Protein AF-A0A818EAL0-F1 (afdb_monomer_lite)

Secondary structure (DSSP, 8-state):
---EEEE--BSSHHHHHHHHHGGG-TT-SSPPEEEEEEEGGGBTTGGGG--SSS-----------TT-BPBPTT-SEEEEE--S-SS-TTTTHHHHHHHHHHHHHHHHSPP-

InterPro domains:
  IPR041491 TRPM, SLOG domain [PF18139] (2-105)
  IPR050927 Transient receptor potential cation channel M [PTHR13800] (2-105)

Radius of gyration: 15.43 Å; chains: 1; bounding box: 36×38×40 Å

Structure (mmCIF, N/CA/C/O backbone):
data_AF-A0A818EAL0-F1
#
_entry.id   AF-A0A818EAL0-F1
#
loop_
_atom_site.group_PDB
_atom_site.id
_atom_site.type_symbol
_atom_site.label_atom_id
_atom_site.label_alt_id
_atom_site.label_comp_id
_atom_site.label_asym_id
_atom_site.label_entity_id
_atom_site.label_seq_id
_atom_site.pdbx_PDB_ins_code
_atom_site.Cartn_x
_atom_site.Cartn_y
_atom_site.Cartn_z
_atom_site.occupancy
_atom_site.B_iso_or_equiv
_atom_site.auth_seq_id
_atom_site.auth_comp_id
_atom_site.auth_asym_id
_atom_site.auth_atom_id
_atom_site.pdbx_PDB_model_num
ATOM 1 N N . MET A 1 1 ? -11.487 2.756 21.446 1.00 57.34 1 MET A N 1
ATOM 2 C CA . MET A 1 1 ? -11.803 2.966 20.016 1.00 57.34 1 MET A CA 1
ATOM 3 C C . MET A 1 1 ? -10.756 2.226 19.200 1.00 57.34 1 MET A C 1
ATOM 5 O O . MET A 1 1 ? -9.643 2.090 19.691 1.00 57.34 1 MET A O 1
ATOM 9 N N . GLY A 1 2 ? -11.119 1.673 18.043 1.00 75.56 2 GLY A N 1
ATOM 10 C CA . GLY A 1 2 ? -10.133 1.092 17.126 1.00 75.56 2 GLY A CA 1
ATOM 11 C C . GLY A 1 2 ? -9.419 2.209 16.369 1.00 75.56 2 GLY A C 1
ATOM 12 O O . GLY A 1 2 ? -10.048 3.221 16.073 1.00 75.56 2 GLY A O 1
ATOM 13 N N . ALA A 1 3 ? -8.127 2.041 16.099 1.00 85.69 3 ALA A N 1
ATOM 14 C CA . ALA A 1 3 ? -7.349 2.957 15.271 1.00 85.69 3 ALA A CA 1
ATOM 15 C C . ALA A 1 3 ? -7.035 2.298 13.923 1.00 85.69 3 ALA A C 1
ATOM 17 O O . ALA A 1 3 ? -6.965 1.069 13.832 1.00 85.69 3 ALA A O 1
ATOM 18 N N . TRP A 1 4 ? -6.839 3.120 12.896 1.00 90.12 4 TRP A N 1
ATOM 19 C CA . TRP A 1 4 ? -6.323 2.693 11.598 1.00 90.12 4 TRP A CA 1
ATOM 20 C C . TRP A 1 4 ? -4.867 3.124 11.467 1.00 90.12 4 TRP A C 1
ATOM 22 O O . TRP A 1 4 ? -4.489 4.199 11.934 1.00 90.12 4 TRP A O 1
ATOM 32 N N . ILE A 1 5 ? -4.057 2.287 10.828 1.00 93.25 5 ILE A N 1
ATOM 33 C CA . ILE A 1 5 ? -2.666 2.589 10.499 1.00 93.25 5 ILE A CA 1
ATOM 34 C C . ILE A 1 5 ? -2.572 2.709 8.982 1.00 93.25 5 ILE A C 1
ATOM 36 O O . ILE A 1 5 ? -2.884 1.760 8.271 1.00 93.25 5 ILE A O 1
ATOM 40 N N . ILE A 1 6 ? -2.139 3.866 8.485 1.00 95.06 6 ILE A N 1
ATOM 41 C CA . ILE A 1 6 ? -1.945 4.113 7.052 1.00 95.06 6 ILE A CA 1
ATOM 42 C C . ILE A 1 6 ? -0.444 4.099 6.756 1.00 95.06 6 ILE A C 1
ATOM 44 O O . ILE A 1 6 ? 0.333 4.773 7.434 1.00 95.06 6 ILE A O 1
ATOM 48 N N . THR A 1 7 ? -0.018 3.332 5.751 1.00 95.62 7 THR A N 1
ATOM 49 C CA . THR A 1 7 ? 1.394 3.244 5.336 1.00 95.62 7 THR A CA 1
ATOM 50 C C . THR A 1 7 ? 1.547 3.259 3.808 1.00 95.62 7 THR A C 1
ATOM 52 O O . THR A 1 7 ? 0.563 3.318 3.076 1.00 95.62 7 THR A O 1
ATOM 55 N N . GLY A 1 8 ? 2.788 3.197 3.305 1.00 95.31 8 GLY A N 1
ATOM 56 C CA . GLY A 1 8 ? 3.076 3.010 1.876 1.00 95.31 8 GLY A CA 1
ATOM 57 C C . GLY A 1 8 ? 2.796 1.597 1.325 1.00 95.31 8 GLY A C 1
ATOM 58 O O . GLY A 1 8 ? 2.988 1.361 0.138 1.00 95.31 8 GLY A O 1
ATOM 59 N N . GLY A 1 9 ? 2.421 0.625 2.168 1.00 94.94 9 GLY A N 1
ATOM 60 C CA . GLY A 1 9 ? 1.983 -0.730 1.781 1.00 94.94 9 GLY A CA 1
ATOM 61 C C . GLY A 1 9 ? 3.047 -1.675 1.203 1.00 94.94 9 GLY A C 1
ATOM 62 O O . GLY A 1 9 ? 2.821 -2.878 1.089 1.00 94.94 9 GLY A O 1
ATOM 63 N N . MET A 1 10 ? 4.220 -1.172 0.831 1.00 94.62 10 MET A N 1
ATOM 64 C CA . MET A 1 10 ? 5.292 -1.987 0.259 1.00 94.62 10 MET A CA 1
ATOM 65 C C . MET A 1 10 ? 6.128 -2.659 1.350 1.00 94.62 10 MET A C 1
ATOM 67 O O . MET A 1 10 ? 6.424 -2.065 2.379 1.00 94.62 10 MET A O 1
ATOM 71 N N . ASN A 1 11 ? 6.596 -3.879 1.109 1.00 94.75 11 ASN A N 1
ATOM 72 C CA . ASN A 1 11 ? 7.431 -4.653 2.024 1.00 94.75 11 ASN A CA 1
ATOM 73 C C . ASN A 1 11 ? 8.892 -4.165 2.014 1.00 94.75 11 ASN A C 1
ATOM 75 O O . ASN A 1 11 ? 9.822 -4.894 1.660 1.00 94.75 11 ASN A O 1
ATOM 79 N N . THR A 1 12 ? 9.104 -2.911 2.388 1.00 91.44 12 THR A N 1
ATOM 80 C CA . THR A 1 12 ? 10.424 -2.295 2.515 1.00 91.44 12 THR A CA 1
ATOM 81 C C . THR A 1 12 ? 10.413 -1.253 3.630 1.00 91.44 12 THR A C 1
ATOM 83 O O . THR A 1 12 ? 9.365 -0.700 3.965 1.00 91.44 12 THR A O 1
ATOM 86 N N . GLY A 1 13 ? 11.578 -1.000 4.228 1.00 91.38 13 GLY A N 1
ATOM 87 C CA . GLY A 1 13 ? 11.752 0.020 5.264 1.00 91.38 13 GLY A CA 1
ATOM 88 C C . GLY A 1 13 ? 10.745 -0.083 6.417 1.00 91.38 13 GLY A C 1
ATOM 89 O O . GLY A 1 13 ? 10.501 -1.164 6.955 1.00 91.38 13 GLY A O 1
ATOM 90 N N . ILE A 1 14 ? 10.164 1.062 6.788 1.00 94.12 14 ILE A N 1
ATOM 91 C CA . ILE A 1 14 ? 9.238 1.199 7.923 1.00 94.12 14 ILE A CA 1
ATOM 92 C C . ILE A 1 14 ? 7.954 0.395 7.727 1.00 94.12 14 ILE A C 1
ATOM 94 O O . ILE A 1 14 ? 7.452 -0.189 8.680 1.00 94.12 14 ILE A O 1
ATOM 98 N N . MET A 1 15 ? 7.439 0.312 6.504 1.00 94.56 15 MET A N 1
ATOM 99 C CA . MET A 1 15 ? 6.186 -0.388 6.221 1.00 94.56 15 MET A CA 1
ATOM 100 C C . MET A 1 15 ? 6.288 -1.884 6.544 1.00 94.56 15 MET A C 1
ATOM 102 O O . MET A 1 15 ? 5.353 -2.447 7.104 1.00 94.56 15 MET A O 1
ATOM 106 N N . LYS A 1 16 ? 7.452 -2.502 6.288 1.00 94.81 16 LYS A N 1
ATOM 107 C CA . LYS A 1 16 ? 7.729 -3.879 6.721 1.00 94.81 16 LYS A CA 1
ATOM 108 C C . LYS A 1 16 ? 7.697 -4.005 8.247 1.00 94.81 16 LYS A C 1
ATOM 110 O O . LYS A 1 16 ? 7.059 -4.908 8.765 1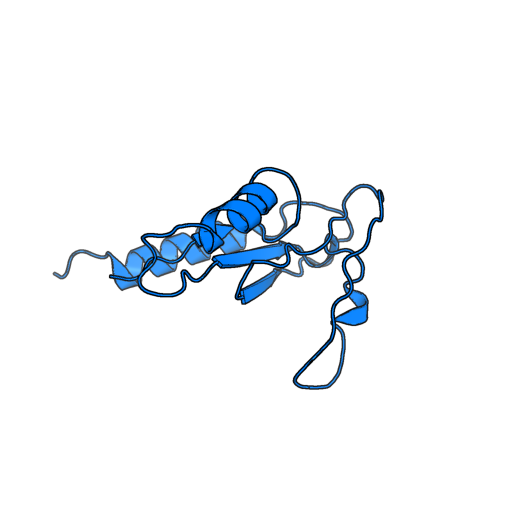.00 94.81 16 LYS A O 1
ATOM 115 N N . LEU A 1 17 ? 8.352 -3.088 8.963 1.00 95.56 17 LEU A N 1
ATOM 116 C CA . LEU A 1 17 ? 8.361 -3.107 10.431 1.00 95.56 17 LEU A CA 1
ATOM 117 C C . LEU A 1 17 ? 6.950 -2.967 11.012 1.00 95.56 17 LEU A C 1
ATOM 119 O O . LEU A 1 17 ? 6.625 -3.637 11.985 1.00 95.56 17 LEU A O 1
ATOM 123 N N . VAL A 1 18 ? 6.106 -2.123 10.410 1.00 94.19 18 VAL A N 1
ATOM 124 C CA . VAL A 1 18 ? 4.696 -1.993 10.805 1.00 94.19 18 VAL A CA 1
ATOM 125 C C . VAL A 1 18 ? 3.971 -3.328 10.646 1.00 94.19 18 VAL A C 1
ATOM 127 O O . VAL A 1 18 ? 3.324 -3.774 11.592 1.00 94.19 18 VAL A O 1
ATOM 130 N N . GLY A 1 19 ? 4.121 -3.978 9.490 1.00 93.12 19 GLY A N 1
ATOM 131 C CA . GLY A 1 19 ? 3.524 -5.286 9.229 1.00 93.12 19 GLY A CA 1
ATOM 132 C C . GLY A 1 19 ? 4.019 -6.386 10.168 1.00 93.12 19 GLY A C 1
ATOM 133 O O . GLY A 1 19 ? 3.221 -7.188 10.638 1.00 93.12 19 GLY A O 1
ATOM 134 N N . ASP A 1 20 ? 5.307 -6.383 10.510 1.00 93.94 20 ASP A N 1
ATOM 135 C CA . ASP A 1 20 ? 5.895 -7.371 11.420 1.00 93.94 20 ASP A CA 1
ATOM 136 C C . ASP A 1 20 ? 5.438 -7.158 12.880 1.00 93.94 20 ASP A C 1
ATOM 138 O O . ASP A 1 20 ? 5.247 -8.121 13.620 1.00 93.94 20 ASP A O 1
ATOM 142 N N . ILE A 1 21 ? 5.265 -5.905 13.322 1.00 93.56 21 ILE A N 1
ATOM 143 C CA . ILE A 1 21 ? 5.036 -5.581 14.741 1.00 93.56 21 ILE A CA 1
ATOM 144 C C . ILE A 1 21 ? 3.549 -5.540 15.096 1.00 93.56 21 ILE A C 1
ATOM 146 O O . ILE A 1 21 ? 3.155 -6.108 16.116 1.00 93.56 21 ILE A O 1
ATOM 150 N N . VAL A 1 22 ? 2.711 -4.870 14.302 1.00 91.06 22 VAL A N 1
ATOM 151 C CA . VAL A 1 22 ? 1.310 -4.591 14.674 1.00 91.06 22 VAL A CA 1
ATOM 152 C C . VAL A 1 22 ? 0.497 -5.862 14.972 1.00 91.06 22 VAL A C 1
ATOM 154 O O . VAL A 1 22 ? -0.183 -5.881 16.004 1.00 91.06 22 VAL A O 1
ATOM 157 N N . PRO A 1 23 ? 0.586 -6.946 14.175 1.00 87.56 23 PRO A N 1
ATOM 158 C CA . PRO A 1 23 ? -0.131 -8.190 14.461 1.00 87.56 23 PRO A CA 1
ATOM 159 C C . PRO A 1 23 ? 0.336 -8.890 15.741 1.00 87.56 23 PRO A C 1
ATOM 161 O O . PRO A 1 23 ? -0.415 -9.667 16.322 1.00 87.56 23 PRO A O 1
ATOM 164 N N . THR A 1 24 ? 1.565 -8.624 16.197 1.00 87.94 24 THR A N 1
ATOM 165 C CA . THR A 1 24 ? 2.148 -9.287 17.377 1.00 87.94 24 THR A CA 1
ATOM 166 C C . THR A 1 24 ? 1.769 -8.621 18.696 1.00 87.94 24 TH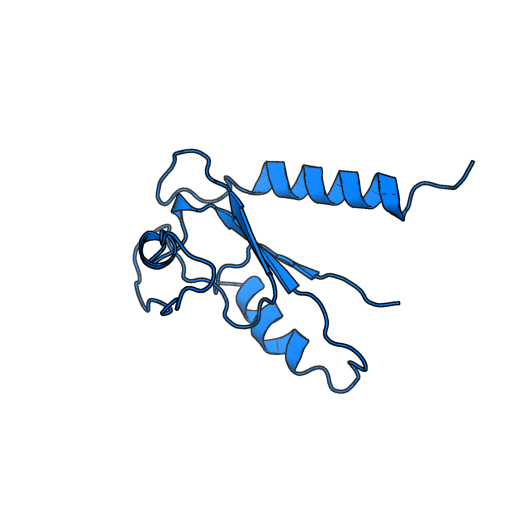R A C 1
ATOM 168 O O . THR A 1 24 ? 2.137 -9.122 19.756 1.00 87.94 24 THR A O 1
ATOM 171 N N . ASN A 1 25 ? 1.038 -7.501 18.662 1.00 84.56 25 ASN A N 1
ATOM 172 C CA . ASN A 1 25 ? 0.660 -6.772 19.866 1.00 84.56 25 ASN A CA 1
ATOM 173 C C . ASN A 1 25 ? -0.309 -7.605 20.738 1.00 84.56 25 ASN A C 1
ATOM 175 O O . ASN A 1 25 ? -1.482 -7.746 20.382 1.00 84.56 25 ASN A O 1
ATOM 179 N N . PRO A 1 26 ? 0.127 -8.098 21.915 1.00 79.12 26 PRO A N 1
ATOM 180 C CA . PRO A 1 26 ? -0.685 -8.977 22.758 1.00 79.12 26 PRO A CA 1
ATOM 181 C C . PRO A 1 26 ? -1.866 -8.246 23.408 1.00 79.12 26 PRO A C 1
ATOM 183 O O . PRO A 1 26 ? -2.824 -8.876 23.846 1.00 79.12 26 PRO A O 1
ATOM 186 N N . ASN A 1 27 ? -1.819 -6.911 23.455 1.00 79.38 27 ASN A N 1
ATOM 187 C CA . ASN A 1 27 ? -2.874 -6.075 24.022 1.00 79.38 27 ASN A CA 1
ATOM 188 C C . ASN A 1 27 ? -3.950 -5.704 22.989 1.00 79.38 27 ASN A C 1
ATOM 190 O O . ASN A 1 27 ? -4.852 -4.914 23.284 1.00 79.38 27 ASN A O 1
ATOM 194 N N . ASN A 1 28 ? -3.863 -6.240 21.769 1.00 73.50 28 ASN A N 1
ATOM 195 C CA . ASN A 1 28 ? -4.790 -5.905 20.704 1.00 73.50 28 ASN A CA 1
ATOM 196 C C . ASN A 1 28 ? -6.088 -6.713 20.836 1.00 73.50 28 ASN A C 1
ATOM 198 O O . ASN A 1 28 ? -6.249 -7.791 20.274 1.00 73.50 28 ASN A O 1
ATOM 202 N N . SER A 1 29 ? -7.037 -6.177 21.605 1.00 74.38 29 SER A N 1
ATOM 203 C CA . SER A 1 29 ? -8.360 -6.793 21.806 1.00 74.38 29 SER A CA 1
ATOM 204 C C . SER A 1 29 ? -9.233 -6.839 20.540 1.00 74.38 29 SER A C 1
ATOM 206 O O . SER A 1 29 ? -10.268 -7.505 20.536 1.00 74.38 29 SER A O 1
ATOM 208 N N . ARG A 1 30 ? -8.846 -6.125 19.471 1.00 79.12 30 ARG A N 1
ATOM 209 C CA . ARG A 1 30 ? -9.502 -6.113 18.154 1.00 79.12 30 ARG A CA 1
ATOM 210 C C . ARG A 1 30 ? -8.442 -6.031 17.051 1.00 79.12 30 ARG A C 1
ATOM 212 O O . ARG A 1 30 ? -7.437 -5.371 17.282 1.00 79.12 30 ARG A O 1
ATOM 219 N N . PRO A 1 31 ? -8.657 -6.615 15.860 1.00 81.88 31 PRO A N 1
ATOM 220 C CA . PRO A 1 31 ? -7.732 -6.451 14.740 1.00 81.88 31 PRO A CA 1
ATOM 221 C C . PRO A 1 31 ? -7.523 -4.968 14.408 1.00 81.88 31 PRO A C 1
ATOM 223 O O . PRO A 1 31 ? -8.488 -4.211 14.287 1.00 81.88 31 PRO A O 1
ATOM 226 N N . THR A 1 32 ? -6.266 -4.543 14.283 1.00 89.69 32 THR A N 1
ATOM 227 C CA . THR A 1 32 ? -5.928 -3.205 13.779 1.00 89.69 32 THR A CA 1
ATOM 228 C C . THR A 1 32 ? -5.962 -3.236 12.260 1.00 89.69 32 THR A C 1
ATOM 230 O O . THR A 1 32 ? -5.304 -4.082 11.662 1.00 89.69 32 THR A O 1
ATOM 233 N N . HIS A 1 33 ? -6.692 -2.307 11.644 1.00 92.25 33 HIS A N 1
ATOM 234 C CA . HIS A 1 33 ? -6.679 -2.153 10.191 1.00 92.25 33 HIS A CA 1
ATOM 235 C C . HIS A 1 33 ? -5.395 -1.437 9.772 1.00 92.25 33 HIS A C 1
ATOM 237 O O . HIS A 1 33 ? -5.125 -0.322 10.233 1.00 92.25 33 HIS A O 1
ATOM 243 N N . ILE A 1 34 ? -4.603 -2.091 8.927 1.00 95.50 34 ILE A N 1
ATOM 244 C CA . ILE A 1 34 ? -3.369 -1.564 8.353 1.00 95.50 34 ILE A CA 1
ATOM 245 C C . ILE A 1 34 ? -3.593 -1.396 6.848 1.00 95.50 34 ILE A C 1
ATOM 247 O O . ILE A 1 34 ? -3.596 -2.368 6.091 1.00 95.50 34 ILE A O 1
ATOM 251 N N . ILE A 1 35 ? -3.774 -0.149 6.425 1.00 96.69 35 ILE A N 1
ATOM 252 C CA . ILE A 1 35 ? -4.106 0.227 5.052 1.00 96.69 35 ILE A CA 1
ATOM 253 C C . ILE A 1 35 ? -2.825 0.642 4.327 1.00 96.69 35 ILE A C 1
ATOM 255 O O . ILE A 1 35 ? -2.150 1.601 4.712 1.00 96.69 35 ILE A O 1
ATOM 259 N N . GLY A 1 36 ? -2.486 -0.076 3.260 1.00 97.38 36 GLY A N 1
ATOM 260 C CA . GLY A 1 36 ? -1.316 0.195 2.432 1.00 97.38 36 GLY A CA 1
ATOM 261 C C . GLY A 1 36 ? -1.692 1.013 1.205 1.00 97.38 36 GLY A C 1
ATOM 262 O O . GLY A 1 36 ? -2.432 0.532 0.353 1.00 97.38 36 GLY A O 1
ATOM 263 N N . ILE A 1 37 ? -1.165 2.228 1.074 1.00 97.69 37 ILE A N 1
ATOM 264 C CA . ILE A 1 37 ? -1.354 3.056 -0.122 1.00 97.69 37 ILE A CA 1
ATOM 265 C C . ILE A 1 37 ? -0.078 2.985 -0.956 1.00 97.69 37 ILE A C 1
ATOM 267 O O . ILE A 1 37 ? 0.944 3.534 -0.556 1.00 97.69 37 ILE A O 1
ATOM 271 N N . ALA A 1 38 ? -0.130 2.310 -2.102 1.00 96.69 38 ALA A N 1
ATOM 272 C CA . ALA A 1 38 ? 1.045 2.040 -2.928 1.00 96.69 38 ALA A CA 1
ATOM 273 C C . ALA A 1 38 ? 0.882 2.592 -4.350 1.00 96.69 38 ALA A C 1
ATOM 275 O O . ALA A 1 38 ? -0.177 2.456 -4.965 1.00 96.69 38 ALA A O 1
ATOM 276 N N . THR A 1 39 ? 1.955 3.156 -4.911 1.00 96.94 39 THR A N 1
ATOM 277 C CA . THR A 1 39 ? 2.011 3.471 -6.347 1.00 96.94 39 THR A CA 1
ATOM 278 C C . THR A 1 39 ? 2.042 2.177 -7.162 1.00 96.94 39 THR A C 1
ATOM 280 O O . THR A 1 39 ? 2.953 1.360 -7.014 1.00 96.94 39 THR A O 1
ATOM 283 N N . TRP A 1 40 ? 1.057 2.000 -8.044 1.00 96.44 40 TRP A N 1
ATOM 284 C CA . TRP A 1 40 ? 0.838 0.792 -8.843 1.00 96.44 40 TRP A CA 1
ATOM 285 C C . TRP A 1 40 ? 2.057 0.404 -9.685 1.00 96.44 40 TRP A C 1
ATOM 287 O O . TRP A 1 40 ? 2.459 -0.758 -9.707 1.00 96.44 40 TRP A O 1
ATOM 297 N N . GLY A 1 41 ? 2.697 1.390 -10.321 1.00 95.25 41 GLY A N 1
ATOM 298 C CA . GLY A 1 41 ? 3.887 1.195 -11.151 1.00 95.25 41 GLY A CA 1
ATOM 299 C C . GLY A 1 41 ? 5.114 0.658 -10.401 1.00 95.25 41 GLY A C 1
ATOM 300 O O . GLY A 1 41 ? 6.066 0.219 -11.049 1.00 95.25 41 GLY A O 1
ATOM 301 N N . CYS A 1 42 ? 5.094 0.673 -9.065 1.00 95.44 42 CYS A N 1
ATOM 302 C CA . CYS A 1 42 ? 6.166 0.183 -8.197 1.00 95.44 42 CYS A CA 1
ATOM 303 C C . CYS A 1 42 ? 5.842 -1.164 -7.535 1.00 95.44 42 CYS A C 1
ATOM 305 O O . CYS A 1 42 ? 6.711 -1.757 -6.897 1.00 95.44 42 CYS A O 1
ATOM 307 N N . VAL A 1 43 ? 4.619 -1.680 -7.677 1.00 95.44 43 VAL A N 1
ATOM 308 C CA . VAL A 1 43 ? 4.256 -2.988 -7.125 1.00 95.44 43 VAL A CA 1
ATOM 309 C C . VAL A 1 43 ? 4.873 -4.077 -8.003 1.00 95.44 43 VAL A C 1
ATOM 311 O O . VAL A 1 43 ? 4.602 -4.163 -9.200 1.00 95.44 43 VAL A O 1
ATOM 314 N N . SER A 1 44 ? 5.746 -4.907 -7.432 1.00 95.06 44 SER A N 1
ATOM 315 C CA . SER A 1 44 ? 6.271 -6.075 -8.153 1.00 95.06 44 SER A CA 1
ATOM 316 C C . SER A 1 44 ? 5.158 -7.097 -8.388 1.00 95.06 44 SER A C 1
ATOM 318 O O . SER A 1 44 ? 4.346 -7.289 -7.487 1.00 95.06 44 SER A O 1
ATOM 320 N N . ASN A 1 45 ? 5.160 -7.798 -9.524 1.00 93.38 45 ASN A N 1
ATOM 321 C CA . ASN A 1 45 ? 4.122 -8.773 -9.895 1.00 93.38 45 ASN A CA 1
ATOM 322 C C . ASN A 1 45 ? 2.692 -8.185 -9.919 1.00 93.38 45 ASN A C 1
ATOM 324 O O . ASN A 1 45 ? 1.723 -8.890 -9.637 1.00 93.38 45 ASN A O 1
ATOM 328 N N . CYS A 1 46 ? 2.539 -6.885 -10.206 1.00 92.25 46 CYS A N 1
ATOM 329 C CA . CYS A 1 46 ? 1.228 -6.227 -10.244 1.00 92.25 46 CYS A CA 1
ATOM 330 C C . CYS A 1 46 ? 0.306 -6.773 -11.345 1.00 92.25 46 CYS A C 1
ATOM 332 O O . CYS A 1 46 ? -0.912 -6.701 -11.230 1.00 92.25 46 CYS A O 1
ATOM 334 N N . ASP A 1 47 ? 0.873 -7.391 -12.376 1.00 91.56 47 ASP A N 1
ATOM 335 C CA . ASP A 1 47 ? 0.164 -8.137 -13.410 1.00 91.56 47 ASP A CA 1
ATOM 336 C C . ASP A 1 47 ? -0.672 -9.294 -12.847 1.00 91.56 47 ASP A C 1
ATOM 338 O O . ASP A 1 47 ? -1.761 -9.542 -13.355 1.00 91.56 47 ASP A O 1
ATOM 342 N N . GLN A 1 48 ? -0.236 -9.938 -11.755 1.00 91.69 48 GLN A N 1
ATOM 343 C CA . GLN A 1 48 ? -1.020 -10.995 -11.102 1.00 91.69 48 GLN A CA 1
ATOM 344 C C . GLN A 1 48 ? -2.346 -10.474 -10.557 1.00 91.69 48 GLN A C 1
ATOM 346 O O . GLN A 1 48 ? -3.294 -11.238 -10.470 1.00 91.69 48 GLN A O 1
ATOM 351 N N . LEU A 1 49 ? -2.404 -9.192 -10.190 1.00 90.75 49 LEU A N 1
ATOM 352 C CA . LEU A 1 49 ? -3.572 -8.548 -9.593 1.00 90.75 49 LEU A CA 1
ATOM 353 C C . LEU A 1 49 ? -4.582 -8.056 -10.648 1.00 90.75 49 LEU A C 1
ATOM 355 O O . LEU A 1 49 ? -5.678 -7.634 -10.288 1.00 90.75 49 LEU A O 1
ATOM 359 N N . LEU A 1 50 ? -4.235 -8.105 -11.940 1.00 90.25 50 LEU A N 1
ATOM 360 C CA . LEU A 1 50 ? -5.111 -7.726 -13.052 1.00 90.25 50 LEU A CA 1
ATOM 361 C C . LEU A 1 50 ? -5.966 -8.919 -13.490 1.00 90.25 50 LEU A C 1
ATOM 363 O O . LEU A 1 50 ? -5.740 -9.504 -14.549 1.00 90.25 50 LEU A O 1
ATOM 367 N N . VAL A 1 51 ? -6.943 -9.296 -12.667 1.00 86.50 51 VAL A N 1
ATOM 368 C CA . VAL A 1 51 ? -7.887 -10.375 -12.989 1.00 86.50 51 VAL A CA 1
ATOM 369 C C . VAL A 1 51 ? -9.327 -9.881 -12.966 1.00 86.50 51 VAL A C 1
ATOM 371 O O . VAL A 1 51 ? -9.726 -9.132 -12.076 1.00 86.50 51 VAL A O 1
ATOM 374 N N . ASP A 1 52 ? -10.125 -10.353 -13.922 1.00 79.12 52 ASP A N 1
ATOM 375 C CA . ASP A 1 52 ? -11.574 -10.159 -13.919 1.00 79.12 52 ASP A CA 1
ATOM 376 C C . ASP A 1 52 ? -12.197 -11.133 -12.909 1.00 79.12 52 ASP A C 1
ATOM 378 O O . ASP A 1 52 ? -12.430 -12.307 -13.199 1.00 79.12 52 ASP A O 1
ATOM 382 N N . GLY A 1 53 ? -12.413 -10.676 -11.676 1.00 76.94 53 GLY A N 1
ATOM 383 C CA . GLY A 1 53 ? -12.955 -11.509 -10.605 1.00 76.94 53 GLY A CA 1
ATOM 384 C C . GLY A 1 53 ? -12.815 -10.880 -9.221 1.00 76.94 53 GLY A C 1
ATOM 385 O O . GLY A 1 53 ? -12.314 -9.770 -9.076 1.00 76.94 53 GLY A O 1
ATOM 386 N N . SER A 1 54 ? -13.286 -11.587 -8.189 1.00 76.75 54 SER A N 1
ATOM 387 C CA . SER A 1 54 ? -13.354 -11.048 -6.823 1.00 76.75 54 SER A CA 1
ATOM 388 C C . SER A 1 54 ? -12.174 -11.425 -5.924 1.00 76.75 54 SER A C 1
ATOM 390 O O . SER A 1 54 ? -11.944 -10.733 -4.942 1.00 76.75 54 SER A O 1
ATOM 392 N N . ASN A 1 55 ? -11.439 -12.502 -6.225 1.00 86.62 55 ASN A N 1
ATOM 393 C CA . ASN A 1 55 ? -10.316 -12.967 -5.409 1.00 86.62 55 ASN A CA 1
ATOM 394 C C . ASN A 1 55 ? -9.120 -13.334 -6.280 1.00 86.62 55 ASN A C 1
ATOM 396 O O . ASN A 1 55 ? -9.243 -14.116 -7.223 1.00 86.62 55 ASN A O 1
ATOM 400 N N . VAL A 1 56 ? -7.956 -12.811 -5.906 1.00 89.75 56 VAL A N 1
ATOM 401 C CA . VAL A 1 56 ? -6.701 -13.017 -6.619 1.00 89.75 56 VAL A CA 1
ATOM 402 C C . VAL A 1 56 ? -5.596 -13.401 -5.648 1.00 89.75 56 VAL A C 1
ATOM 404 O O . VAL A 1 56 ? -5.451 -12.808 -4.580 1.00 89.75 56 VAL A O 1
ATOM 407 N N . GLY A 1 57 ? -4.828 -14.428 -6.005 1.00 90.38 57 GLY A N 1
ATOM 408 C CA . GLY A 1 57 ? -3.619 -14.785 -5.277 1.00 90.38 57 GLY A CA 1
ATOM 409 C C . GLY A 1 57 ? -2.480 -13.865 -5.695 1.00 90.38 57 GLY A C 1
ATOM 410 O O . GLY A 1 57 ? -2.198 -13.741 -6.882 1.00 90.38 57 GLY A O 1
ATOM 411 N N . TYR A 1 58 ? -1.811 -13.253 -4.724 1.00 92.62 58 TYR A N 1
ATOM 412 C CA . TYR A 1 58 ? -0.604 -12.471 -4.955 1.00 92.62 58 TYR A CA 1
ATOM 413 C C . TYR A 1 58 ? 0.604 -13.207 -4.385 1.00 92.62 58 TYR A C 1
ATOM 415 O O . TYR A 1 58 ? 0.668 -13.485 -3.185 1.00 92.62 58 TYR A O 1
ATOM 423 N N . VAL A 1 59 ? 1.582 -13.505 -5.238 1.00 92.19 59 VAL A N 1
ATOM 424 C CA . VAL A 1 59 ? 2.845 -14.106 -4.809 1.00 92.19 59 VAL A CA 1
ATOM 425 C C . VAL A 1 59 ? 3.911 -13.027 -4.732 1.00 92.19 59 VAL A C 1
ATOM 427 O O . VAL A 1 59 ? 4.324 -12.443 -5.738 1.00 92.19 59 VAL A O 1
ATOM 430 N N . LYS A 1 60 ? 4.390 -12.800 -3.508 1.00 89.56 60 LYS A N 1
ATOM 431 C CA . LYS A 1 60 ? 5.478 -11.875 -3.202 1.00 89.56 60 LYS A CA 1
ATOM 432 C C . LYS A 1 60 ? 6.713 -12.194 -4.049 1.00 89.56 60 LYS A C 1
ATOM 434 O O . LYS A 1 60 ? 7.251 -13.296 -3.968 1.00 89.56 60 LYS A O 1
ATOM 439 N N . SER A 1 61 ? 7.192 -11.222 -4.823 1.00 85.50 61 SER A N 1
ATOM 440 C CA . SER A 1 61 ? 8.464 -11.379 -5.530 1.00 85.50 61 SER A CA 1
ATOM 441 C C . SER A 1 61 ? 9.650 -11.217 -4.571 1.00 85.50 61 SER A C 1
ATOM 443 O O . SER A 1 61 ? 9.599 -10.445 -3.611 1.00 85.50 61 SER A O 1
ATOM 445 N N . HIS A 1 62 ? 10.747 -11.912 -4.866 1.00 81.81 62 HIS A N 1
ATOM 446 C CA . HIS A 1 62 ? 12.071 -11.629 -4.300 1.00 81.81 62 HIS A CA 1
ATOM 447 C C . HIS A 1 62 ? 12.923 -10.781 -5.261 1.00 81.81 62 HIS A C 1
ATOM 449 O O . HIS A 1 62 ? 14.148 -10.769 -5.164 1.00 81.81 62 HIS A O 1
ATOM 455 N N . SER A 1 63 ? 12.271 -10.109 -6.219 1.00 74.25 63 SER A N 1
ATOM 456 C CA . SER A 1 63 ? 12.928 -9.289 -7.232 1.00 74.25 63 SER A CA 1
ATOM 457 C C . SER A 1 63 ? 13.703 -8.142 -6.582 1.00 74.25 63 SER A C 1
ATOM 459 O O . SER A 1 63 ? 13.213 -7.479 -5.669 1.00 74.25 63 SER A O 1
ATOM 461 N N . THR A 1 64 ? 14.917 -7.905 -7.076 1.00 71.88 64 THR A N 1
ATOM 462 C CA . THR A 1 64 ? 15.771 -6.766 -6.711 1.00 71.88 64 THR A CA 1
ATOM 463 C C . THR A 1 64 ? 15.685 -5.636 -7.738 1.00 71.88 64 THR A C 1
ATOM 465 O O . THR A 1 64 ? 16.548 -4.756 -7.776 1.00 71.88 64 THR A O 1
ATOM 468 N N . GLU A 1 65 ? 14.662 -5.653 -8.598 1.00 85.12 65 GLU A N 1
ATOM 469 C CA . GLU A 1 65 ? 14.485 -4.630 -9.620 1.00 85.12 65 GLU A CA 1
ATOM 470 C C . GLU A 1 65 ? 14.314 -3.247 -8.992 1.00 85.12 65 GLU A C 1
ATOM 472 O O . GLU A 1 65 ? 13.452 -2.995 -8.145 1.00 85.12 65 GLU A O 1
ATOM 477 N N . ARG A 1 66 ? 15.164 -2.319 -9.434 1.00 88.44 66 ARG A N 1
ATOM 478 C CA . ARG A 1 66 ? 15.158 -0.945 -8.945 1.00 88.44 66 ARG A CA 1
ATOM 479 C C . ARG A 1 66 ? 13.800 -0.304 -9.214 1.00 88.44 66 ARG A C 1
ATOM 481 O O . ARG A 1 66 ? 13.292 -0.368 -10.329 1.00 88.44 66 ARG A O 1
ATOM 488 N N . GLY A 1 67 ? 13.259 0.361 -8.199 1.00 91.06 67 GLY A N 1
ATOM 489 C CA . GLY A 1 67 ? 11.972 1.044 -8.316 1.00 91.06 67 GLY A CA 1
ATOM 490 C C . GLY A 1 67 ? 10.761 0.131 -8.143 1.00 91.06 67 GLY A C 1
ATOM 491 O O . GLY A 1 67 ? 9.643 0.593 -8.322 1.00 91.06 67 GLY A O 1
ATOM 492 N N . GLN A 1 68 ? 10.950 -1.145 -7.788 1.00 93.75 68 GLN A N 1
ATOM 493 C CA . GLN A 1 68 ? 9.842 -2.024 -7.429 1.00 93.75 68 GLN A CA 1
ATOM 494 C C . GLN A 1 68 ? 10.046 -2.653 -6.059 1.00 93.75 68 GLN A C 1
ATOM 496 O O . GLN A 1 68 ? 11.167 -2.913 -5.623 1.00 93.75 68 GLN A O 1
ATOM 501 N N . ALA A 1 69 ? 8.933 -2.911 -5.385 1.00 94.81 69 ALA A N 1
ATOM 502 C CA . ALA A 1 69 ? 8.894 -3.652 -4.142 1.00 94.81 69 ALA A CA 1
ATOM 503 C C . ALA A 1 69 ? 7.609 -4.488 -4.090 1.00 94.81 69 ALA A C 1
ATOM 505 O O . ALA A 1 69 ? 6.580 -4.090 -4.645 1.00 94.81 69 ALA A O 1
ATOM 506 N N . PRO A 1 70 ? 7.636 -5.655 -3.434 1.00 96.00 70 PRO A N 1
ATOM 507 C CA . PRO A 1 70 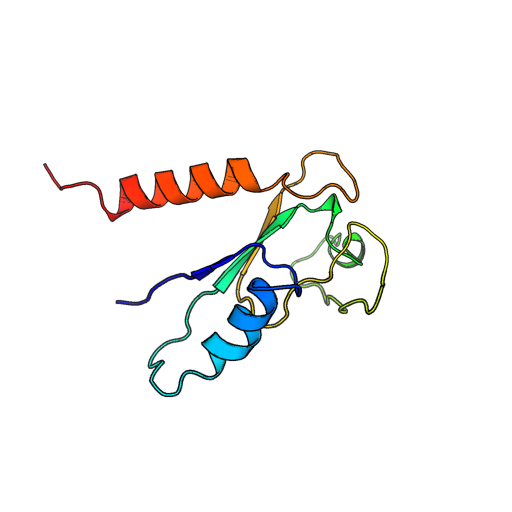? 6.422 -6.418 -3.240 1.00 96.00 70 PRO A CA 1
ATOM 508 C C . PRO A 1 70 ? 5.524 -5.780 -2.177 1.00 96.00 70 PRO A C 1
ATOM 510 O O . PRO A 1 70 ? 6.014 -5.071 -1.301 1.00 96.00 70 PRO A O 1
ATOM 513 N N . LEU A 1 71 ? 4.227 -6.088 -2.207 1.00 96.38 71 LEU A N 1
ATOM 514 C CA . LEU A 1 71 ? 3.296 -5.747 -1.126 1.00 96.38 71 LEU A CA 1
ATOM 515 C C . LEU A 1 71 ? 3.690 -6.412 0.198 1.00 96.38 71 LEU A C 1
ATOM 517 O O . LEU A 1 71 ? 4.278 -7.501 0.217 1.00 96.38 71 LEU A O 1
ATOM 521 N N . GLU A 1 72 ? 3.389 -5.736 1.303 1.00 95.94 72 GLU A N 1
ATOM 522 C CA . GLU A 1 72 ? 3.608 -6.238 2.657 1.00 95.94 72 GLU A CA 1
ATOM 523 C C . GLU A 1 72 ? 2.432 -7.140 3.089 1.00 95.94 72 GLU A C 1
ATOM 525 O O . GLU A 1 72 ? 1.288 -6.700 3.072 1.00 95.94 72 GLU A O 1
ATOM 530 N N . PRO A 1 73 ? 2.677 -8.417 3.428 1.00 94.69 73 PRO A N 1
ATOM 531 C CA . PRO A 1 73 ? 1.613 -9.412 3.591 1.00 94.69 73 PRO A CA 1
ATOM 532 C C . PRO A 1 73 ? 0.711 -9.227 4.819 1.00 94.69 73 PRO A C 1
ATOM 534 O O . PRO A 1 73 ? -0.353 -9.837 4.855 1.00 94.69 73 PRO A O 1
ATOM 537 N N . ASN A 1 74 ? 1.118 -8.446 5.820 1.00 95.19 74 ASN A N 1
ATOM 538 C CA . ASN A 1 74 ? 0.346 -8.238 7.045 1.00 95.19 74 ASN A CA 1
ATOM 539 C C . ASN A 1 74 ? -0.585 -7.017 6.973 1.00 95.19 74 ASN A C 1
ATOM 541 O O . ASN A 1 74 ? -1.309 -6.743 7.932 1.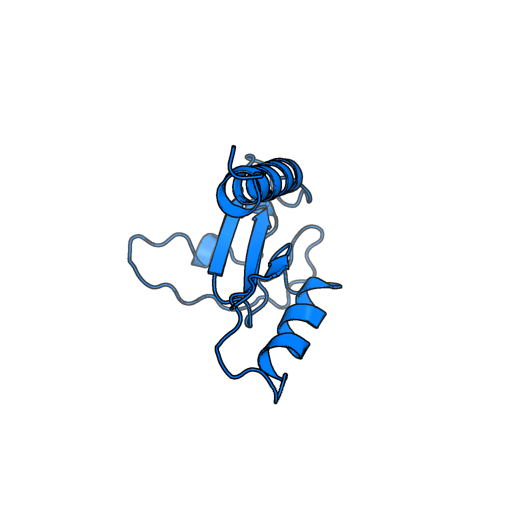00 95.19 74 ASN A O 1
ATOM 545 N N . HIS A 1 75 ? -0.591 -6.285 5.857 1.00 95.88 75 HIS A N 1
ATOM 546 C CA . HIS A 1 75 ? -1.599 -5.261 5.605 1.00 95.88 75 HIS A CA 1
ATOM 547 C C . HIS A 1 75 ? -2.958 -5.898 5.320 1.00 95.88 75 HIS A C 1
ATOM 549 O O . HIS A 1 75 ? -3.061 -6.895 4.606 1.00 95.88 75 HIS A O 1
ATOM 555 N N . THR A 1 76 ? -4.008 -5.303 5.878 1.00 94.75 76 THR A N 1
ATOM 556 C CA . THR A 1 76 ? -5.382 -5.807 5.776 1.00 94.75 76 THR A CA 1
ATOM 557 C C . THR A 1 76 ? -6.089 -5.288 4.531 1.00 94.75 76 THR A C 1
ATOM 559 O O . THR A 1 76 ? -6.905 -5.997 3.947 1.00 94.75 76 THR A O 1
ATOM 562 N N . GLU A 1 77 ? -5.758 -4.075 4.089 1.00 95.44 77 GLU A N 1
ATOM 563 C CA . GLU A 1 77 ? -6.335 -3.450 2.903 1.00 95.44 77 GLU A CA 1
ATOM 564 C C . GLU A 1 77 ? -5.263 -2.725 2.084 1.00 95.44 77 GLU A C 1
ATOM 566 O O . GLU A 1 77 ? -4.259 -2.241 2.613 1.00 95.44 77 GLU A O 1
ATOM 571 N N . PHE A 1 78 ? -5.510 -2.599 0.779 1.00 96.38 78 PHE A N 1
ATOM 572 C CA . PHE A 1 78 ? -4.636 -1.882 -0.144 1.00 96.38 78 PHE A CA 1
ATOM 573 C C . PHE A 1 78 ? -5.405 -0.885 -1.005 1.00 96.38 78 PHE A C 1
ATOM 575 O O . PHE A 1 78 ? -6.496 -1.173 -1.491 1.00 96.38 78 PHE A O 1
ATOM 582 N N . ILE A 1 79 ? -4.784 0.269 -1.242 1.00 97.00 79 ILE A N 1
ATOM 583 C CA . ILE A 1 79 ? -5.203 1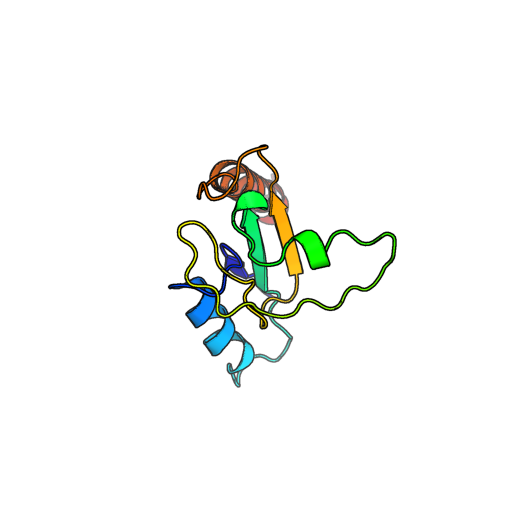.257 -2.235 1.00 97.00 79 ILE A CA 1
ATOM 584 C C . ILE A 1 79 ? -4.053 1.429 -3.224 1.00 97.00 79 ILE A C 1
ATOM 586 O O . ILE A 1 79 ? -2.940 1.797 -2.842 1.00 97.00 79 ILE A O 1
ATOM 590 N N . PHE A 1 80 ? -4.327 1.187 -4.504 1.00 96.56 80 PHE A N 1
ATOM 591 C CA . PHE A 1 80 ? -3.343 1.346 -5.569 1.00 96.56 80 PHE A CA 1
ATOM 592 C C . PHE A 1 80 ? -3.542 2.663 -6.307 1.00 96.56 80 PHE A C 1
ATOM 594 O O . PHE A 1 80 ? -4.608 2.921 -6.864 1.00 96.56 80 PHE A O 1
ATOM 601 N N . ILE A 1 81 ? -2.495 3.485 -6.337 1.00 97.31 81 ILE A N 1
ATOM 602 C CA . ILE A 1 81 ? -2.487 4.758 -7.055 1.00 97.31 81 ILE A CA 1
ATOM 603 C C . ILE A 1 81 ? -1.787 4.562 -8.392 1.00 97.31 81 ILE A C 1
ATOM 605 O O . ILE A 1 81 ? -0.608 4.216 -8.440 1.00 97.31 81 ILE A O 1
ATOM 609 N N . ASN A 1 82 ? -2.521 4.766 -9.481 1.00 95.06 82 ASN A N 1
ATOM 610 C CA . ASN A 1 82 ? -1.975 4.725 -10.830 1.00 95.06 82 ASN A CA 1
ATOM 611 C C . ASN A 1 82 ? -1.808 6.153 -11.361 1.00 95.06 82 ASN A C 1
ATOM 613 O O . ASN A 1 82 ? -2.795 6.843 -11.604 1.00 95.06 82 ASN A O 1
ATOM 617 N N . ASP A 1 83 ? -0.562 6.578 -11.547 1.00 93.50 83 ASP A N 1
ATOM 618 C CA . ASP A 1 83 ? -0.188 7.872 -12.126 1.00 93.50 83 ASP A CA 1
ATOM 619 C C . ASP A 1 83 ? 0.349 7.746 -13.567 1.00 93.50 83 ASP A C 1
ATOM 621 O O . ASP A 1 83 ? 0.815 8.722 -14.151 1.00 93.50 83 ASP A O 1
ATOM 625 N N . GLY A 1 84 ? 0.279 6.543 -14.151 1.00 94.19 84 GLY A N 1
ATOM 626 C CA . GLY A 1 84 ? 0.783 6.234 -15.489 1.00 94.19 84 GLY A CA 1
ATOM 627 C C . GLY A 1 84 ? 2.291 5.973 -15.564 1.00 94.19 84 GLY A C 1
ATOM 628 O O . GLY A 1 84 ? 2.778 5.588 -16.629 1.00 94.19 84 GLY A O 1
ATOM 629 N N . THR A 1 85 ? 3.036 6.137 -14.469 1.00 94.25 85 THR A N 1
ATOM 630 C CA . THR A 1 85 ? 4.476 5.863 -14.430 1.00 94.25 85 THR A CA 1
ATOM 631 C C . THR A 1 85 ? 4.770 4.390 -14.126 1.00 94.25 85 THR A C 1
ATOM 633 O O . THR A 1 85 ? 3.914 3.619 -13.681 1.00 94.25 85 THR A O 1
ATOM 636 N N . ARG A 1 86 ? 6.011 3.966 -14.384 1.00 93.69 86 ARG A N 1
ATOM 637 C CA . ARG A 1 86 ? 6.535 2.665 -13.955 1.00 93.69 86 ARG A CA 1
ATOM 638 C C . ARG A 1 86 ? 7.825 2.883 -13.191 1.00 93.69 86 ARG A C 1
ATOM 640 O O . ARG A 1 86 ? 8.707 3.571 -13.690 1.00 93.69 86 ARG A O 1
ATOM 647 N N . ARG A 1 87 ? 7.952 2.213 -12.044 1.00 93.06 87 ARG A N 1
ATOM 648 C CA . ARG A 1 87 ? 9.152 2.217 -11.194 1.00 93.06 87 ARG A CA 1
ATOM 649 C C . ARG A 1 87 ? 9.531 3.585 -10.605 1.00 93.06 87 ARG A C 1
ATOM 651 O O . ARG A 1 87 ? 10.656 3.744 -10.131 1.00 93.06 87 ARG A O 1
ATOM 658 N N . GLU A 1 88 ? 8.603 4.540 -10.604 1.00 94.81 88 GLU A N 1
ATOM 659 C CA . GLU A 1 88 ? 8.775 5.866 -10.010 1.00 94.81 88 GLU A CA 1
ATOM 660 C C . GLU A 1 88 ? 7.999 5.947 -8.691 1.00 94.81 88 GLU A C 1
ATOM 662 O O . GLU A 1 88 ? 6.780 5.784 -8.645 1.00 94.81 88 GLU A O 1
ATOM 667 N N . TYR A 1 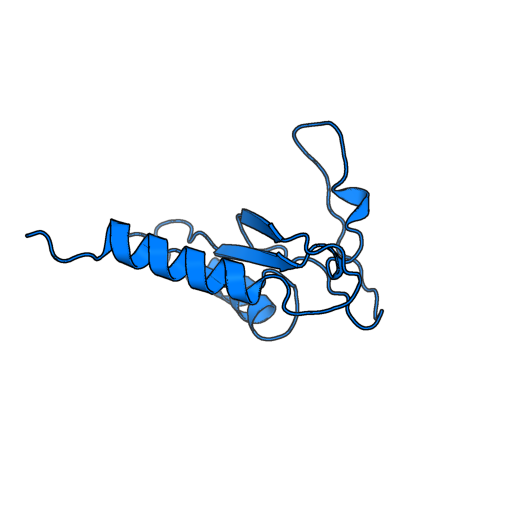89 ? 8.717 6.157 -7.588 1.00 91.88 89 TYR A N 1
ATOM 668 C CA . TYR A 1 89 ? 8.105 6.254 -6.264 1.00 91.88 89 TYR A CA 1
ATOM 669 C C . TYR A 1 89 ? 7.438 7.614 -6.044 1.00 91.88 89 TYR A C 1
ATOM 671 O O . TYR A 1 89 ? 7.926 8.642 -6.508 1.00 91.88 89 TYR A O 1
ATOM 679 N N . GLY A 1 90 ? 6.387 7.626 -5.223 1.00 93.06 90 GLY A N 1
ATOM 680 C CA . GLY A 1 90 ? 5.789 8.852 -4.703 1.00 93.06 90 GLY A CA 1
ATOM 681 C C . GLY A 1 90 ? 4.520 9.317 -5.416 1.00 93.06 90 GLY A C 1
ATOM 682 O O . GLY A 1 90 ? 3.946 10.324 -4.996 1.00 93.06 90 GLY A O 1
ATOM 683 N N . GLY A 1 91 ? 4.031 8.578 -6.419 1.00 95.00 91 GLY A N 1
ATOM 684 C CA . GLY A 1 91 ? 2.729 8.826 -7.049 1.00 95.00 91 GLY A CA 1
ATOM 685 C C . GLY A 1 91 ? 1.572 8.850 -6.039 1.00 95.00 91 GLY A C 1
ATOM 686 O O . GLY A 1 91 ? 0.601 9.590 -6.204 1.00 95.00 91 GLY A O 1
ATOM 687 N N . GLU A 1 92 ? 1.702 8.128 -4.922 1.00 95.38 92 GLU A N 1
ATOM 688 C CA . GLU A 1 92 ? 0.699 8.077 -3.862 1.00 95.38 92 GLU A CA 1
ATOM 689 C C . GLU A 1 92 ? 0.704 9.277 -2.903 1.00 95.38 92 GLU A C 1
ATOM 691 O O . GLU A 1 92 ? -0.284 9.492 -2.199 1.00 95.38 92 GLU A O 1
ATOM 696 N N . ILE A 1 93 ? 1.784 10.069 -2.845 1.00 95.56 93 ILE A N 1
ATOM 697 C CA . ILE A 1 93 ? 2.015 11.052 -1.766 1.00 95.56 93 ILE A CA 1
ATOM 698 C C . ILE A 1 93 ? 0.884 12.080 -1.691 1.00 95.56 93 ILE A C 1
ATOM 700 O O . ILE A 1 93 ? 0.339 12.339 -0.616 1.00 95.56 93 ILE A O 1
ATOM 704 N N . LYS A 1 94 ? 0.507 12.653 -2.840 1.00 96.31 94 LYS A N 1
ATOM 705 C CA . LYS A 1 94 ? -0.554 13.668 -2.909 1.00 96.31 94 LYS A CA 1
ATOM 706 C C . LYS A 1 94 ? -1.912 13.085 -2.521 1.00 96.31 94 LYS A C 1
ATOM 708 O O . LYS A 1 94 ? -2.685 13.742 -1.830 1.00 96.31 94 LYS A O 1
ATOM 713 N N . PHE A 1 95 ? -2.199 11.861 -2.964 1.00 96.44 95 PHE A N 1
ATOM 714 C CA . PHE A 1 95 ? -3.435 11.172 -2.610 1.00 96.44 95 PHE A CA 1
ATOM 715 C C . PHE A 1 95 ? -3.498 10.905 -1.104 1.00 96.44 95 PHE A C 1
ATOM 717 O O . PHE A 1 95 ? -4.490 11.264 -0.477 1.00 96.44 95 PHE A O 1
ATOM 724 N N . ARG A 1 96 ? -2.425 10.359 -0.514 1.00 95.75 96 ARG A N 1
ATOM 725 C CA . ARG A 1 96 ? -2.356 10.068 0.922 1.00 95.75 96 ARG A CA 1
ATOM 726 C C . ARG A 1 96 ? -2.587 11.324 1.763 1.00 95.75 96 ARG A C 1
ATOM 728 O O . ARG A 1 96 ? -3.447 11.300 2.633 1.00 95.75 96 ARG A O 1
ATOM 735 N N . ALA A 1 97 ? -1.905 12.427 1.451 1.00 95.69 97 ALA A N 1
ATOM 736 C CA . ALA A 1 97 ? -2.079 13.688 2.177 1.00 95.69 97 ALA A CA 1
ATOM 737 C C . ALA A 1 97 ? -3.526 14.217 2.105 1.00 95.69 97 ALA A C 1
ATOM 739 O O . ALA A 1 97 ? -4.068 14.710 3.093 1.00 95.69 97 ALA A O 1
ATOM 740 N N . ASN A 1 98 ? -4.176 14.094 0.943 1.00 96.00 98 ASN A N 1
ATOM 741 C CA . ASN A 1 98 ? -5.572 14.501 0.781 1.00 96.00 98 ASN A CA 1
ATOM 742 C C . ASN A 1 98 ? -6.544 13.586 1.534 1.00 96.00 98 ASN A C 1
ATOM 744 O O . ASN A 1 98 ? -7.502 14.087 2.115 1.00 96.00 98 ASN A O 1
ATOM 748 N N . LEU A 1 99 ? -6.299 12.274 1.524 1.00 94.00 99 LEU A N 1
ATOM 749 C CA . LEU A 1 99 ? -7.107 11.299 2.251 1.00 94.00 99 LEU A CA 1
ATOM 750 C C . LEU A 1 99 ? -7.007 11.524 3.764 1.00 94.00 99 LEU A C 1
ATOM 752 O O . LEU A 1 99 ? -8.029 11.601 4.436 1.00 94.00 99 LEU A O 1
ATOM 756 N N . GLU A 1 100 ? -5.790 11.683 4.286 1.00 92.56 100 GLU A N 1
ATOM 757 C CA . GLU A 1 100 ? -5.543 11.976 5.702 1.00 92.56 100 GLU A CA 1
ATOM 758 C C . GLU A 1 100 ? -6.249 13.265 6.136 1.00 92.56 100 GLU A C 1
ATOM 760 O O . GLU A 1 100 ? -6.906 13.285 7.176 1.00 92.56 100 GLU A O 1
ATOM 765 N N . ARG A 1 101 ? -6.181 14.321 5.314 1.00 93.62 101 ARG A N 1
ATOM 766 C CA . ARG A 1 101 ? -6.890 15.581 5.573 1.00 93.62 101 ARG A CA 1
ATOM 767 C C . ARG A 1 101 ? -8.409 15.401 5.585 1.00 93.62 101 ARG A C 1
ATOM 769 O O . ARG A 1 101 ? -9.052 15.903 6.497 1.00 93.62 101 ARG A O 1
ATOM 776 N N . ALA A 1 102 ? -8.972 14.690 4.610 1.00 92.25 102 ALA A N 1
ATOM 777 C CA . ALA A 1 102 ? -10.415 14.460 4.535 1.00 92.25 102 ALA A CA 1
ATOM 778 C C . ALA A 1 102 ? -10.928 13.660 5.745 1.00 92.25 102 ALA A C 1
ATOM 780 O O . ALA A 1 102 ? -11.915 14.040 6.364 1.00 92.25 102 ALA A O 1
ATOM 781 N N . ILE A 1 103 ? -10.205 12.608 6.148 1.00 90.00 103 ILE A N 1
ATOM 782 C CA . ILE A 1 103 ? -10.517 11.851 7.370 1.00 90.00 103 ILE A CA 1
ATOM 783 C C . ILE A 1 103 ? -10.434 12.765 8.598 1.00 90.00 103 ILE A C 1
ATOM 785 O O . ILE A 1 103 ? -11.270 12.672 9.495 1.00 90.00 103 ILE A O 1
ATOM 789 N N . ALA A 1 104 ? -9.438 13.653 8.648 1.00 88.56 104 ALA A N 1
ATOM 790 C CA . ALA A 1 104 ? -9.293 14.577 9.761 1.00 88.56 104 ALA A CA 1
ATOM 791 C C . ALA A 1 104 ? -10.460 15.566 9.870 1.00 88.56 104 ALA A C 1
ATOM 793 O O . ALA A 1 104 ? -10.958 15.810 10.967 1.00 88.56 104 ALA A O 1
ATOM 794 N N . GLU A 1 105 ? -10.912 16.099 8.738 1.00 89.94 105 GLU A N 1
ATOM 795 C CA . GLU A 1 105 ? -12.059 17.002 8.655 1.00 89.94 105 GLU A CA 1
ATOM 796 C C . GLU A 1 105 ? -13.363 16.290 9.051 1.00 89.94 105 GLU A C 1
ATOM 798 O O . GLU A 1 105 ? -14.102 16.807 9.881 1.00 89.94 105 GLU A O 1
ATOM 803 N N . ASP A 1 106 ? -13.620 15.081 8.552 1.00 83.81 106 ASP A N 1
ATOM 804 C CA . ASP A 1 106 ? -14.888 14.384 8.810 1.00 83.81 106 ASP A CA 1
ATOM 805 C C . ASP A 1 106 ? -15.001 13.818 10.236 1.00 83.81 106 ASP A C 1
ATOM 807 O O . ASP A 1 106 ? -16.077 13.842 10.836 1.00 83.81 106 ASP A O 1
ATOM 811 N N . PHE A 1 107 ? -13.906 13.293 10.796 1.00 73.44 107 PHE A N 1
ATOM 812 C CA . PHE A 1 107 ? -13.935 12.581 12.082 1.00 73.44 107 PHE A CA 1
ATOM 813 C C . PHE A 1 107 ? -13.416 13.401 13.266 1.00 73.44 107 PHE A C 1
ATOM 815 O O . PHE A 1 107 ? -13.702 13.046 14.413 1.00 73.44 107 PHE A O 1
ATOM 822 N N . PHE A 1 108 ? -12.666 14.478 13.017 1.00 67.38 108 PHE A N 1
ATOM 823 C CA . PHE A 1 108 ? -12.063 15.304 14.068 1.00 67.38 108 PHE A CA 1
ATOM 824 C C . PHE A 1 108 ? -12.372 16.804 13.942 1.00 67.38 108 PHE A C 1
ATOM 826 O O . PHE A 1 108 ? -11.804 17.591 14.704 1.00 67.38 108 PHE A O 1
ATOM 833 N N . ALA A 1 109 ? -13.281 17.229 13.051 1.00 57.84 109 ALA A N 1
ATOM 834 C CA . ALA A 1 109 ? -13.782 18.601 13.095 1.00 57.84 109 ALA A CA 1
ATOM 835 C C . ALA A 1 109 ? -14.440 18.897 14.459 1.00 57.84 109 ALA A C 1
ATOM 837 O O . ALA A 1 109 ? -15.207 18.071 14.967 1.00 57.84 109 ALA A O 1
ATOM 838 N N . PRO A 1 110 ? -14.173 20.070 15.069 1.00 53.75 110 PRO A N 1
ATOM 839 C CA . PRO A 1 110 ? -14.917 20.499 16.243 1.00 53.75 110 PRO A CA 1
ATOM 840 C C . PRO A 1 110 ? -16.393 20.614 15.855 1.00 53.75 110 PRO A C 1
ATOM 842 O O . PRO A 1 110 ? -16.731 21.328 14.912 1.00 53.75 110 PRO A O 1
ATOM 845 N N . GLN A 1 111 ? -17.266 19.894 16.561 1.00 55.00 111 GLN A N 1
ATOM 846 C CA . GLN A 1 111 ? -18.702 20.071 16.378 1.00 55.00 111 GLN A CA 1
ATOM 847 C C . GLN A 1 111 ? -19.061 21.495 16.811 1.00 55.00 111 GLN A C 1
ATOM 849 O O . GLN A 1 111 ? -18.803 21.874 17.955 1.00 55.00 111 GLN A O 1
ATOM 854 N N . SER A 1 112 ? -19.562 22.282 15.858 1.00 53.09 112 SER A N 1
ATOM 855 C CA . SER A 1 112 ? -20.075 23.640 16.060 1.00 53.09 112 SER A CA 1
ATOM 856 C C . SER A 1 112 ? -21.324 23.651 16.926 1.00 53.09 112 SER A C 1
ATOM 858 O O . SER A 1 112 ? -22.193 22.792 16.649 1.00 53.09 112 SER A O 1
#

pLDDT: mean 89.21, std 9.84, range [53.09, 97.69]

Foldseek 3Di:
DADEAEEQQFCDDVNVVCLVPQVVPPPCPDRHAYEHEHALLQAPPSVQVPDDDDDTDDDFDPDPDQLHGHGRPSHPYYDYQYPPDHSDPDSCVVVVVVVVVVCCCVPPPDDD

Organism: NCBI:txid392032

Sequence (112 aa):
MGAWIITGGMNTGIMKLVGDIVPTNPNNSRPTHIIGIATWGCVSNCDQLLVDGSNVGYVKSHSTERGQAPLEPNHTEFIFINDGTRREYGGEIKFRANLERAIAEDFFAPQS